Protein AF-A0A3D3G900-F1 (afdb_monomer_lite)

Sequence (128 aa):
MALARSGILIGHNSTQENLGIQVATAFRQNGVRVFDSFTNQTEAAYLIGRHVFDRKHTIRAVVLLDPNIIKPEQDRGMLLHLIRREHRIPIVTWPVFPNAPEWIDRQYPTLEEAITLLINQPQHRERR

Secondary structure (DSSP, 8-state):
---TTEEEEEE--GGGHHHHHHHHHHHHHTT-EEEEEESSHHHHHHHHHHHHHT-S-EEEEEEES-GGGS-TTSHHHHHHHHHHHHH---EEESS--TT--TT--EE-SSHHHHHHHHHHSPP-----

Radius of gyration: 13.62 Å; chains: 1; bounding box: 42×30×34 Å

pLDDT: mean 76.35, std 13.06, range [36.97, 90.56]

Structure (mmCIF, N/CA/C/O backbone):
data_AF-A0A3D3G900-F1
#
_entry.id   AF-A0A3D3G900-F1
#
loop_
_atom_site.group_PDB
_atom_site.id
_atom_site.type_symbol
_atom_site.label_atom_id
_atom_site.label_alt_id
_atom_site.label_comp_id
_atom_site.label_asym_id
_atom_site.label_entity_id
_atom_site.label_seq_id
_atom_site.pdbx_PDB_ins_code
_atom_site.Cartn_x
_atom_site.Cartn_y
_atom_site.Cartn_z
_atom_site.occupancy
_atom_site.B_iso_or_equiv
_atom_site.auth_seq_id
_atom_site.auth_comp_id
_atom_site.auth_asym_id
_atom_site.auth_atom_id
_atom_site.pdbx_PDB_model_num
ATOM 1 N N . MET A 1 1 ? -17.698 2.905 18.874 1.00 36.97 1 MET A N 1
ATOM 2 C CA . MET A 1 1 ? -16.373 3.171 18.269 1.00 36.97 1 MET A CA 1
ATOM 3 C C . MET A 1 1 ? -15.805 1.862 17.728 1.00 36.97 1 MET A C 1
ATOM 5 O O . MET A 1 1 ? -15.445 1.007 18.521 1.00 36.97 1 MET A O 1
ATOM 9 N N . ALA A 1 2 ? -15.789 1.661 16.405 1.00 39.84 2 ALA A N 1
ATOM 10 C CA . ALA A 1 2 ? -15.384 0.401 15.759 1.00 39.84 2 ALA A CA 1
ATOM 11 C C . ALA A 1 2 ? -14.256 0.610 14.724 1.00 39.84 2 ALA A C 1
ATOM 13 O O . ALA A 1 2 ? -14.304 0.082 13.621 1.00 39.84 2 ALA A O 1
ATOM 14 N N . LEU A 1 3 ? -13.236 1.404 15.070 1.00 49.78 3 LEU A N 1
ATOM 15 C CA . LEU A 1 3 ? -12.058 1.634 14.213 1.00 49.78 3 LEU A CA 1
ATOM 16 C C . LEU A 1 3 ? -10.978 0.536 14.352 1.00 49.78 3 LEU A C 1
ATOM 18 O O . LEU A 1 3 ? -10.074 0.449 13.531 1.00 49.78 3 LEU A O 1
ATOM 22 N N . ALA A 1 4 ? -11.069 -0.342 15.359 1.00 51.50 4 ALA A N 1
ATOM 23 C CA . ALA A 1 4 ? -9.945 -1.182 15.797 1.00 51.50 4 ALA A CA 1
ATOM 24 C C . ALA A 1 4 ? -9.580 -2.384 14.893 1.00 51.50 4 ALA A C 1
ATOM 26 O O . ALA A 1 4 ? -8.543 -3.020 15.109 1.00 51.50 4 ALA A O 1
ATOM 27 N N . ARG A 1 5 ? -10.411 -2.742 13.903 1.00 63.53 5 ARG A N 1
ATOM 28 C CA . ARG A 1 5 ? -10.228 -3.984 13.118 1.00 63.53 5 ARG A CA 1
ATOM 29 C C . ARG A 1 5 ? -9.722 -3.780 11.693 1.00 63.53 5 ARG A C 1
ATOM 31 O O . ARG A 1 5 ? -9.396 -4.771 11.045 1.00 63.53 5 ARG A O 1
ATOM 38 N N . SER A 1 6 ? -9.612 -2.538 11.225 1.00 74.00 6 SER A N 1
ATOM 39 C CA . SER A 1 6 ? -9.259 -2.243 9.836 1.00 74.00 6 SER A CA 1
ATOM 40 C C . SER A 1 6 ? -7.923 -1.514 9.701 1.00 74.00 6 SER A C 1
ATOM 42 O O . SER A 1 6 ? -7.621 -0.657 10.527 1.00 74.00 6 SER A O 1
ATOM 44 N N . GLY A 1 7 ? -7.149 -1.811 8.661 1.00 85.25 7 GLY A N 1
ATOM 45 C CA . GLY A 1 7 ? -5.822 -1.229 8.445 1.00 85.25 7 GLY A CA 1
ATOM 46 C C . GLY A 1 7 ? -5.353 -1.318 6.997 1.00 85.25 7 GLY A C 1
ATOM 47 O O . GLY A 1 7 ? -6.121 -1.714 6.123 1.00 85.25 7 GLY A O 1
ATOM 48 N N . ILE A 1 8 ? -4.106 -0.938 6.742 1.00 87.19 8 ILE A N 1
ATOM 49 C CA . ILE A 1 8 ? -3.497 -0.932 5.407 1.00 87.19 8 ILE A CA 1
ATOM 50 C C . ILE A 1 8 ? -2.258 -1.826 5.350 1.00 87.19 8 ILE A C 1
ATOM 52 O O . ILE A 1 8 ? -1.637 -2.110 6.379 1.00 87.19 8 ILE A O 1
ATOM 56 N N . LEU A 1 9 ? -1.895 -2.227 4.136 1.00 88.56 9 LEU A N 1
ATOM 57 C CA . LEU A 1 9 ? -0.597 -2.818 3.817 1.00 88.56 9 LEU A CA 1
ATOM 58 C C . LEU A 1 9 ? 0.209 -1.859 2.951 1.00 88.56 9 LEU A C 1
ATOM 60 O O . LEU A 1 9 ? -0.374 -1.134 2.144 1.00 88.56 9 LEU A O 1
ATOM 64 N N . ILE A 1 10 ? 1.530 -1.875 3.110 1.00 89.38 10 ILE A N 1
ATOM 65 C CA . ILE A 1 10 ? 2.432 -0.990 2.369 1.00 89.38 10 ILE A CA 1
ATOM 66 C C . ILE A 1 10 ? 3.409 -1.824 1.544 1.00 89.38 10 ILE A C 1
ATOM 68 O O . ILE A 1 10 ? 4.195 -2.586 2.091 1.00 89.38 10 ILE A O 1
ATOM 72 N N . GLY A 1 11 ? 3.381 -1.665 0.228 1.00 88.94 11 GLY A N 1
ATOM 73 C CA . GLY A 1 11 ? 4.348 -2.258 -0.683 1.00 88.94 11 GLY A CA 1
ATOM 74 C C . GLY A 1 11 ? 5.425 -1.257 -1.075 1.00 88.94 11 GLY A C 1
ATOM 75 O O . GLY A 1 11 ? 5.108 -0.146 -1.493 1.00 88.94 11 GLY A O 1
ATOM 76 N N . HIS A 1 12 ? 6.690 -1.637 -0.963 1.00 88.25 12 HIS A N 1
ATOM 77 C CA . HIS A 1 12 ? 7.833 -0.801 -1.336 1.00 88.25 12 HIS A CA 1
ATOM 78 C C . HIS A 1 12 ? 8.996 -1.683 -1.774 1.00 88.25 12 HIS A C 1
ATOM 80 O O . HIS A 1 12 ? 9.142 -2.776 -1.260 1.00 88.25 12 HIS A O 1
ATOM 86 N N . ASN A 1 13 ? 9.869 -1.253 -2.677 1.00 85.31 13 ASN A N 1
ATOM 87 C CA . ASN A 1 13 ? 11.051 -2.068 -2.987 1.00 85.31 13 ASN A CA 1
ATOM 88 C C . ASN A 1 13 ? 12.115 -1.976 -1.862 1.00 85.31 13 ASN A C 1
ATOM 90 O O . ASN A 1 13 ? 11.994 -1.174 -0.929 1.00 85.31 13 ASN A O 1
ATOM 94 N N . SER A 1 14 ? 13.177 -2.787 -1.938 1.00 82.31 14 SER A N 1
ATOM 95 C CA . SER A 1 14 ? 14.250 -2.814 -0.925 1.00 82.31 14 SER A CA 1
ATOM 96 C C . SER A 1 14 ? 14.978 -1.472 -0.783 1.00 82.31 14 SER A C 1
ATOM 98 O O . SER A 1 14 ? 15.390 -1.101 0.309 1.00 82.31 14 SER A O 1
ATOM 100 N N . THR A 1 15 ? 15.099 -0.700 -1.868 1.00 86.00 15 THR A N 1
ATOM 101 C CA . THR A 1 15 ? 15.740 0.629 -1.826 1.00 86.00 15 THR A CA 1
ATOM 102 C C . THR A 1 15 ? 14.871 1.693 -1.149 1.00 86.00 15 THR A C 1
ATOM 104 O O . THR A 1 15 ? 15.364 2.756 -0.780 1.00 86.00 15 THR A O 1
ATOM 107 N N . GLN A 1 16 ? 13.584 1.403 -0.949 1.00 87.06 16 GLN A N 1
ATOM 108 C CA . GLN A 1 16 ? 12.595 2.289 -0.342 1.00 87.06 16 GLN A CA 1
ATOM 109 C C . GLN A 1 16 ? 12.248 1.907 1.105 1.00 87.06 16 GLN A C 1
ATOM 111 O O . GLN A 1 16 ? 11.299 2.460 1.652 1.00 87.06 16 GLN A O 1
ATOM 116 N N . GLU A 1 17 ? 12.987 1.004 1.755 1.00 86.25 17 GLU A N 1
ATOM 117 C CA . GLU A 1 17 ? 12.678 0.532 3.116 1.00 86.25 17 GLU A CA 1
ATOM 118 C C . GLU A 1 17 ? 12.487 1.682 4.122 1.00 86.25 17 GLU A C 1
ATOM 120 O O . GLU A 1 17 ? 11.459 1.767 4.796 1.00 86.25 17 GLU A O 1
ATOM 125 N N . ASN A 1 18 ? 13.414 2.646 4.140 1.00 87.81 18 ASN A N 1
ATOM 126 C CA . ASN A 1 18 ? 13.315 3.827 5.003 1.00 87.81 18 ASN A CA 1
ATOM 127 C C . ASN A 1 18 ? 12.070 4.676 4.708 1.00 87.81 18 ASN A C 1
ATOM 129 O O . ASN A 1 18 ? 11.455 5.217 5.628 1.00 87.81 18 ASN A O 1
ATOM 133 N N . LEU A 1 19 ? 11.680 4.788 3.435 1.00 87.38 19 LEU A N 1
ATOM 134 C CA . LEU A 1 19 ? 10.471 5.504 3.034 1.00 87.38 19 LEU A CA 1
ATOM 135 C C . LEU A 1 19 ? 9.215 4.730 3.459 1.00 87.38 19 LEU A C 1
ATOM 137 O O . LEU A 1 19 ? 8.282 5.329 3.987 1.00 87.38 19 LEU A O 1
ATOM 141 N N . GLY A 1 20 ? 9.216 3.402 3.316 1.00 87.75 20 GLY A N 1
ATOM 142 C CA . GLY A 1 20 ? 8.163 2.516 3.810 1.00 87.75 20 GLY A CA 1
ATOM 143 C C . GLY A 1 20 ? 7.917 2.686 5.309 1.00 87.75 20 GLY A C 1
ATOM 144 O O . GLY A 1 20 ? 6.771 2.851 5.731 1.00 87.75 20 GLY A O 1
ATOM 145 N N . ILE A 1 21 ? 8.986 2.747 6.111 1.00 88.38 21 ILE A N 1
ATOM 146 C CA . ILE A 1 21 ? 8.912 2.981 7.563 1.00 88.38 21 ILE A CA 1
ATOM 147 C C . ILE A 1 21 ? 8.333 4.367 7.880 1.00 88.38 21 ILE A C 1
ATOM 149 O O . ILE A 1 21 ? 7.477 4.493 8.764 1.00 88.38 21 ILE A O 1
ATOM 153 N N . GLN A 1 22 ? 8.762 5.408 7.162 1.00 88.88 22 GLN A N 1
ATOM 154 C CA . GLN A 1 22 ? 8.250 6.771 7.347 1.00 88.88 22 GLN A CA 1
ATOM 155 C C . GLN A 1 22 ? 6.757 6.861 7.024 1.00 88.88 22 GLN A C 1
ATOM 157 O O . GLN A 1 22 ? 5.980 7.369 7.832 1.00 88.88 22 GLN A O 1
ATOM 162 N N . VAL A 1 23 ? 6.338 6.293 5.892 1.00 88.38 23 VAL A N 1
ATOM 163 C CA . VAL A 1 23 ? 4.931 6.236 5.478 1.00 88.38 23 VAL A CA 1
ATOM 164 C C . VAL A 1 23 ? 4.106 5.462 6.506 1.00 88.38 23 VAL A C 1
ATOM 166 O O . VAL A 1 23 ? 3.074 5.952 6.966 1.00 88.38 23 VAL A O 1
ATOM 169 N N . ALA A 1 24 ? 4.584 4.296 6.949 1.00 89.50 24 ALA A N 1
ATOM 170 C CA . ALA A 1 24 ? 3.917 3.513 7.984 1.00 89.50 24 ALA A CA 1
ATOM 171 C C . ALA A 1 24 ? 3.741 4.306 9.288 1.00 89.50 24 ALA A C 1
ATOM 173 O O . ALA A 1 24 ? 2.692 4.239 9.932 1.00 89.50 24 ALA A O 1
ATOM 174 N N . THR A 1 25 ? 4.760 5.072 9.675 1.00 90.38 25 THR A N 1
ATOM 175 C CA . THR A 1 25 ? 4.729 5.925 10.867 1.00 90.38 25 THR A CA 1
ATOM 176 C C . THR A 1 25 ? 3.705 7.047 10.719 1.00 90.38 25 THR A C 1
ATOM 178 O O . THR A 1 25 ? 2.893 7.237 11.623 1.00 90.38 25 THR A O 1
ATOM 181 N N . ALA A 1 26 ? 3.666 7.718 9.566 1.00 89.19 26 ALA A N 1
ATOM 182 C CA . ALA A 1 26 ? 2.698 8.775 9.282 1.00 89.19 26 ALA A CA 1
ATOM 183 C C . ALA A 1 26 ? 1.248 8.262 9.344 1.00 89.19 26 ALA A C 1
ATOM 185 O O . ALA A 1 26 ? 0.393 8.882 9.979 1.00 89.19 26 ALA A O 1
ATOM 186 N N . PHE A 1 27 ? 0.964 7.088 8.770 1.00 88.06 27 PHE A N 1
ATOM 187 C CA . PHE A 1 27 ? -0.356 6.458 8.886 1.00 88.06 27 PHE A CA 1
ATOM 188 C C . PHE A 1 27 ? -0.726 6.161 10.346 1.00 88.06 27 PHE A C 1
ATOM 190 O O . PHE A 1 27 ? -1.828 6.500 10.782 1.00 88.06 27 PHE A O 1
ATOM 197 N N . ARG A 1 28 ? 0.202 5.592 11.127 1.00 88.12 28 ARG A N 1
ATOM 198 C CA . ARG A 1 28 ? -0.024 5.284 12.551 1.00 88.12 28 ARG A CA 1
ATOM 199 C C . ARG A 1 28 ? -0.289 6.535 13.388 1.00 88.12 28 ARG A C 1
ATOM 201 O O . ARG A 1 28 ? -1.189 6.513 14.222 1.00 88.12 28 ARG A O 1
ATOM 208 N N . GLN A 1 29 ? 0.446 7.621 13.144 1.00 88.69 29 GLN A N 1
ATOM 209 C CA . GLN A 1 29 ? 0.248 8.910 13.821 1.00 88.69 29 GLN A CA 1
ATOM 210 C C . GLN A 1 29 ? -1.142 9.503 13.560 1.00 88.69 29 GLN A C 1
ATOM 212 O O . GLN A 1 29 ? -1.709 10.145 14.438 1.00 88.69 29 GLN A O 1
ATOM 217 N N . ASN A 1 30 ? -1.725 9.219 12.395 1.00 85.00 30 ASN A N 1
ATOM 218 C CA . ASN A 1 30 ? -3.075 9.644 12.026 1.00 85.00 30 ASN A CA 1
ATOM 219 C C . ASN A 1 30 ? -4.162 8.613 12.401 1.00 85.00 30 ASN A C 1
ATOM 221 O O . ASN A 1 30 ? -5.274 8.645 11.877 1.00 85.00 30 ASN A O 1
ATOM 225 N N . GLY A 1 31 ? -3.853 7.667 13.295 1.00 81.44 31 GLY A N 1
ATOM 226 C CA . GLY A 1 31 ? -4.814 6.678 13.789 1.00 81.44 31 GLY A CA 1
ATOM 227 C C . GLY A 1 31 ? -5.152 5.559 12.798 1.00 81.44 31 GLY A C 1
ATOM 228 O O . GLY A 1 31 ? -6.080 4.786 13.042 1.00 81.44 31 GLY A O 1
ATOM 229 N N . VAL A 1 32 ? -4.407 5.431 11.694 1.00 84.06 32 VAL A N 1
ATOM 230 C CA . VAL A 1 32 ? -4.553 4.325 10.742 1.00 84.06 32 VAL A CA 1
ATOM 231 C C . VAL A 1 32 ? -3.655 3.170 11.162 1.00 84.06 32 VAL A C 1
ATOM 233 O O . VAL A 1 32 ? -2.441 3.306 11.309 1.00 84.06 32 VAL A O 1
ATOM 236 N N . ARG A 1 33 ? -4.243 1.984 11.318 1.00 85.69 33 ARG A N 1
ATOM 237 C CA . ARG A 1 33 ? -3.469 0.772 11.579 1.00 85.69 33 ARG A CA 1
ATOM 238 C C . ARG A 1 33 ? -2.723 0.350 10.314 1.00 85.69 33 ARG A C 1
ATOM 240 O O . ARG A 1 33 ? -3.332 0.154 9.269 1.00 85.69 33 ARG A O 1
ATOM 247 N N . VAL A 1 34 ? -1.419 0.143 10.436 1.00 87.25 34 VAL A N 1
ATOM 248 C CA . VAL A 1 34 ? -0.585 -0.472 9.395 1.00 87.25 34 VAL A CA 1
ATOM 249 C C . VAL A 1 34 ? -0.301 -1.898 9.834 1.00 87.25 34 VAL A C 1
ATOM 251 O O . VAL A 1 34 ? 0.259 -2.087 10.917 1.00 87.25 34 VAL A O 1
ATOM 254 N N . PHE A 1 35 ? -0.749 -2.879 9.051 1.00 81.12 35 PHE A N 1
ATOM 255 C CA . PHE A 1 35 ? -0.604 -4.289 9.408 1.00 81.12 35 PHE A CA 1
ATOM 256 C C . PHE A 1 35 ? 0.819 -4.781 9.191 1.00 81.12 35 PHE A C 1
ATOM 258 O O . PHE A 1 35 ? 1.397 -5.344 10.114 1.00 81.12 35 PHE A O 1
ATOM 265 N N . ASP A 1 36 ? 1.360 -4.536 8.001 1.00 81.19 36 ASP A N 1
ATOM 266 C CA . ASP A 1 36 ? 2.688 -4.982 7.602 1.00 81.19 36 ASP A CA 1
ATOM 267 C C . ASP A 1 36 ? 3.152 -4.237 6.339 1.00 81.19 36 ASP A C 1
ATOM 269 O O . ASP A 1 36 ? 2.359 -3.525 5.697 1.00 81.19 36 ASP A O 1
ATOM 273 N N . SER A 1 37 ? 4.419 -4.420 5.979 1.00 82.56 37 SER A N 1
ATOM 274 C CA . SER A 1 37 ? 4.963 -4.009 4.690 1.00 82.56 37 SER A CA 1
ATOM 275 C C . SER A 1 37 ? 5.546 -5.186 3.911 1.00 82.56 37 SER A C 1
ATOM 277 O O . SER A 1 37 ? 5.827 -6.244 4.465 1.00 82.56 37 SER A O 1
ATOM 279 N N . PHE A 1 38 ? 5.667 -5.032 2.596 1.00 82.19 38 PHE A N 1
ATOM 280 C CA . PHE A 1 38 ? 6.197 -6.072 1.720 1.00 82.19 38 PHE A CA 1
ATOM 281 C C . PHE A 1 38 ? 7.093 -5.502 0.640 1.00 82.19 38 PHE A C 1
ATOM 283 O O . PHE A 1 38 ? 6.880 -4.388 0.156 1.00 82.19 38 PHE A O 1
ATOM 290 N N . THR A 1 39 ? 8.054 -6.322 0.220 1.00 82.62 39 THR A N 1
ATOM 291 C CA . THR A 1 39 ? 9.052 -5.932 -0.778 1.00 82.62 39 THR A CA 1
ATOM 292 C C . THR A 1 39 ? 8.855 -6.540 -2.150 1.00 82.62 39 THR A C 1
ATOM 294 O O . THR A 1 39 ? 9.434 -6.090 -3.139 1.00 82.62 39 THR A O 1
ATOM 297 N N . ASN A 1 40 ? 8.012 -7.564 -2.227 1.00 76.94 40 ASN A N 1
ATOM 298 C CA . ASN A 1 40 ? 7.744 -8.295 -3.448 1.00 76.94 40 ASN A CA 1
ATOM 299 C C . ASN A 1 40 ? 6.318 -8.856 -3.449 1.00 76.94 40 ASN A C 1
ATOM 301 O O . ASN A 1 40 ? 5.666 -8.990 -2.411 1.00 76.94 40 ASN A O 1
ATOM 305 N N . GLN A 1 41 ? 5.840 -9.237 -4.632 1.00 73.75 41 GLN A N 1
ATOM 306 C CA . GLN A 1 41 ? 4.499 -9.800 -4.811 1.00 73.75 41 GLN A CA 1
ATOM 307 C C . GLN A 1 41 ? 4.224 -11.079 -3.997 1.00 73.75 41 GLN A C 1
ATOM 309 O O . GLN A 1 41 ? 3.069 -11.375 -3.705 1.00 73.75 41 GLN A O 1
ATOM 314 N N . THR A 1 42 ? 5.254 -11.859 -3.645 1.00 76.62 42 THR A N 1
ATOM 315 C CA . THR A 1 42 ? 5.082 -13.105 -2.879 1.00 76.62 42 THR A CA 1
ATOM 316 C C . THR A 1 42 ? 4.702 -12.796 -1.443 1.00 76.62 42 THR A C 1
ATOM 318 O O . THR A 1 42 ? 3.741 -13.358 -0.922 1.00 76.62 42 THR A O 1
ATOM 321 N N . GLU A 1 43 ? 5.428 -11.868 -0.829 1.00 80.12 43 GLU A N 1
ATOM 322 C CA . GLU A 1 43 ? 5.111 -11.337 0.494 1.00 80.12 43 GLU A CA 1
ATOM 323 C C . GLU A 1 43 ? 3.754 -10.635 0.491 1.00 80.12 43 GLU A C 1
ATOM 325 O O . GLU A 1 43 ? 2.949 -10.879 1.386 1.00 80.12 43 GLU A O 1
ATOM 330 N N . ALA A 1 44 ? 3.453 -9.843 -0.546 1.00 76.88 44 ALA A N 1
ATOM 331 C CA . ALA A 1 44 ? 2.156 -9.182 -0.696 1.00 76.88 44 ALA A CA 1
ATOM 332 C C . ALA A 1 44 ? 0.999 -10.192 -0.658 1.00 76.88 44 ALA A C 1
ATOM 334 O O . ALA A 1 44 ? 0.070 -10.062 0.138 1.00 76.88 44 ALA A O 1
ATOM 335 N N . ALA A 1 45 ? 1.086 -11.229 -1.494 1.00 75.38 45 ALA A N 1
ATOM 336 C CA . ALA A 1 45 ? 0.113 -12.310 -1.573 1.00 75.38 45 ALA A CA 1
ATOM 337 C C . ALA A 1 45 ? -0.061 -13.030 -0.228 1.00 75.38 45 ALA A C 1
ATOM 339 O O . ALA A 1 45 ? -1.188 -13.241 0.222 1.00 75.38 45 ALA A O 1
ATOM 340 N N . TYR A 1 46 ? 1.050 -13.369 0.429 1.00 81.06 46 TYR A N 1
ATOM 341 C CA . TYR A 1 46 ? 1.045 -14.038 1.727 1.00 81.06 46 TYR A CA 1
ATOM 342 C C . TYR A 1 46 ? 0.401 -13.177 2.819 1.00 81.06 46 TYR A C 1
ATOM 344 O O . TYR A 1 46 ? -0.465 -13.657 3.547 1.00 81.06 46 TYR A O 1
ATOM 352 N N . LEU A 1 47 ? 0.781 -11.902 2.923 1.00 79.75 47 LEU A N 1
ATOM 353 C CA . LEU A 1 47 ? 0.271 -10.989 3.945 1.00 79.75 47 LEU A CA 1
ATOM 354 C C . LEU A 1 47 ? -1.199 -10.664 3.729 1.00 79.75 47 LEU A C 1
ATOM 356 O O . LEU A 1 47 ? -1.980 -10.707 4.679 1.00 79.75 47 LEU A O 1
ATOM 360 N N . ILE A 1 48 ? -1.604 -10.388 2.489 1.00 75.00 48 ILE A N 1
ATOM 361 C CA . ILE A 1 48 ? -3.017 -10.165 2.195 1.00 75.00 48 ILE A CA 1
ATOM 362 C C . ILE A 1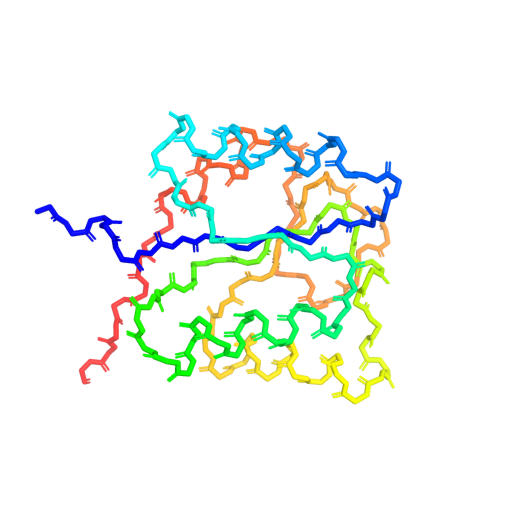 48 ? -3.811 -11.428 2.495 1.00 75.00 48 ILE A C 1
ATOM 364 O O . ILE A 1 48 ? -4.822 -11.343 3.186 1.00 75.00 48 ILE A O 1
ATOM 368 N N . GLY A 1 49 ? -3.338 -12.593 2.048 1.00 75.44 49 GLY A N 1
ATOM 369 C CA . GLY A 1 49 ? -3.988 -13.863 2.335 1.00 75.44 49 GLY A CA 1
ATOM 370 C C . GLY A 1 49 ? -4.139 -14.094 3.839 1.00 75.44 49 GLY A C 1
ATOM 371 O O . GLY A 1 49 ? -5.245 -14.325 4.317 1.00 75.44 49 GLY A O 1
ATOM 372 N N . ARG A 1 50 ? -3.064 -13.918 4.609 1.00 78.75 50 ARG A N 1
ATOM 373 C CA . ARG A 1 50 ? -3.077 -14.013 6.073 1.00 78.75 50 ARG A CA 1
ATOM 374 C C . ARG A 1 50 ? -4.083 -13.052 6.703 1.00 78.75 50 ARG A C 1
ATOM 376 O O . ARG A 1 50 ? -4.824 -13.436 7.596 1.00 78.75 50 ARG A O 1
ATOM 383 N N . HIS A 1 51 ? -4.136 -11.797 6.268 1.00 75.38 51 HIS A N 1
ATOM 384 C CA . HIS A 1 51 ? -5.012 -10.804 6.889 1.00 75.38 51 HIS A CA 1
ATOM 385 C C . HIS A 1 51 ? -6.480 -10.932 6.463 1.00 75.38 51 HIS A C 1
ATOM 387 O O . HIS A 1 51 ? -7.358 -10.723 7.299 1.00 75.38 51 HIS A O 1
ATOM 393 N N . VAL A 1 52 ? -6.746 -11.293 5.206 1.00 70.81 52 VAL A N 1
ATOM 394 C CA . VAL A 1 52 ? -8.096 -11.432 4.642 1.00 70.81 52 VAL A CA 1
ATOM 395 C C . VAL A 1 52 ? -8.707 -12.795 4.970 1.00 70.81 52 VAL A C 1
ATOM 397 O O . VAL A 1 52 ? -9.832 -12.847 5.470 1.00 70.81 52 VAL A O 1
ATOM 400 N N . PHE A 1 53 ? -7.985 -13.898 4.743 1.00 68.25 53 PHE A N 1
ATOM 401 C CA . PHE A 1 53 ? -8.523 -15.248 4.951 1.00 68.25 53 PHE A CA 1
ATOM 402 C C . PHE A 1 53 ? -8.614 -15.633 6.428 1.00 68.25 53 PHE A C 1
ATOM 404 O O . PHE A 1 53 ? -9.580 -16.297 6.803 1.00 68.25 53 PHE A O 1
ATOM 411 N N . ASP A 1 54 ? -7.722 -15.142 7.299 1.00 67.81 54 ASP A N 1
ATOM 412 C CA . ASP A 1 54 ? -7.845 -15.413 8.740 1.00 67.81 54 ASP A CA 1
ATOM 413 C C . ASP A 1 54 ? -9.025 -14.657 9.386 1.00 67.81 54 ASP A C 1
ATOM 415 O O . ASP A 1 54 ? -9.290 -14.853 10.573 1.00 67.81 54 ASP A O 1
ATOM 419 N N . ARG A 1 55 ? -9.721 -13.760 8.659 1.00 61.03 55 ARG A N 1
ATOM 420 C CA . ARG A 1 55 ? -10.848 -12.910 9.124 1.00 61.03 55 ARG A CA 1
ATOM 421 C C . ARG A 1 55 ? -10.587 -12.108 10.408 1.00 61.03 55 ARG A C 1
ATOM 423 O O . ARG A 1 55 ? -11.501 -11.520 10.985 1.00 61.03 55 ARG A O 1
ATOM 430 N N . LYS A 1 56 ? -9.341 -12.056 10.878 1.00 65.31 56 LYS A N 1
ATOM 431 C CA . LYS A 1 56 ? 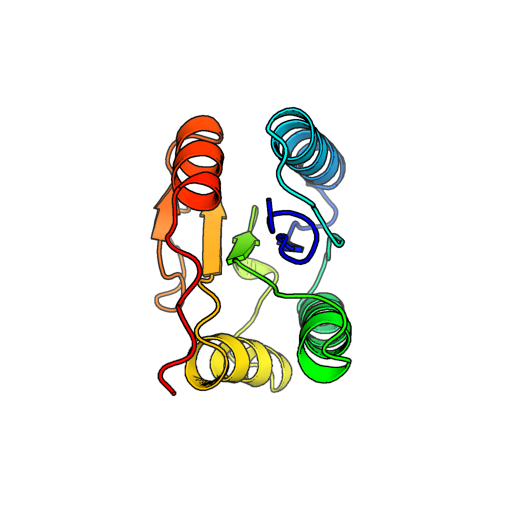-8.944 -11.323 12.089 1.00 65.31 56 LYS A CA 1
ATOM 432 C C . LYS A 1 56 ? -8.906 -9.819 11.844 1.00 65.31 5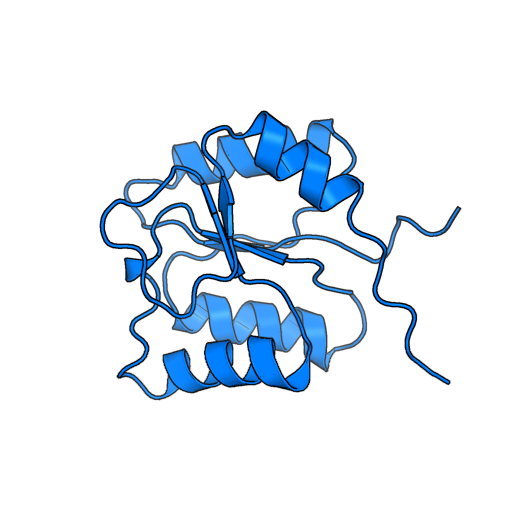6 LYS A C 1
ATOM 434 O O . LYS A 1 56 ? -9.060 -9.035 12.784 1.00 65.31 56 LYS A O 1
ATOM 439 N N . HIS A 1 57 ? -8.697 -9.421 10.591 1.00 72.75 57 HIS A N 1
ATOM 440 C CA . HIS A 1 57 ? -8.405 -8.056 10.192 1.00 72.75 57 HIS A CA 1
ATOM 441 C C . HIS A 1 57 ? -9.096 -7.706 8.870 1.00 72.75 57 HIS A C 1
ATOM 443 O O . HIS A 1 57 ? -9.297 -8.556 8.013 1.00 72.75 57 HIS A O 1
ATOM 449 N N . THR A 1 58 ? -9.455 -6.436 8.702 1.00 76.06 58 THR A N 1
ATOM 450 C CA . THR A 1 58 ? -10.017 -5.913 7.452 1.00 76.06 58 THR A CA 1
ATOM 451 C C . THR A 1 58 ? -8.981 -5.021 6.782 1.00 76.06 58 THR A C 1
ATOM 453 O O . THR A 1 58 ? -8.624 -3.969 7.314 1.00 76.06 58 THR A O 1
ATOM 456 N N . ILE A 1 59 ? -8.485 -5.412 5.611 1.00 80.62 59 ILE A N 1
ATOM 457 C CA . ILE A 1 59 ? -7.593 -4.548 4.832 1.00 80.62 59 ILE A CA 1
ATOM 458 C C . ILE A 1 59 ? -8.452 -3.516 4.099 1.00 80.62 59 ILE A C 1
ATOM 460 O O . ILE A 1 59 ? -9.359 -3.880 3.360 1.00 80.62 59 ILE A O 1
ATOM 464 N N . ARG A 1 60 ? -8.194 -2.227 4.340 1.00 80.81 60 ARG A N 1
ATOM 465 C CA . ARG A 1 60 ? -8.911 -1.112 3.698 1.00 80.81 60 ARG A CA 1
ATOM 466 C C . ARG A 1 60 ? -8.296 -0.722 2.368 1.00 80.81 60 ARG A C 1
ATOM 468 O O . ARG A 1 60 ? -9.019 -0.259 1.504 1.00 80.81 60 ARG A O 1
ATOM 475 N N . ALA A 1 61 ? -6.980 -0.853 2.243 1.00 85.38 61 ALA A N 1
ATOM 476 C CA . ALA A 1 61 ? -6.243 -0.544 1.030 1.00 85.38 61 ALA A CA 1
ATOM 477 C C . ALA A 1 61 ? -4.852 -1.179 1.065 1.00 85.38 61 ALA A C 1
ATOM 479 O O . ALA A 1 61 ? -4.300 -1.447 2.140 1.00 85.38 61 ALA A O 1
ATOM 480 N N . VAL A 1 62 ? -4.281 -1.348 -0.123 1.00 86.56 62 VAL A N 1
ATOM 481 C CA . VAL A 1 62 ? -2.861 -1.635 -0.325 1.00 86.56 62 VAL A CA 1
ATOM 482 C C . VAL A 1 62 ? -2.217 -0.381 -0.908 1.00 86.56 62 VAL A C 1
ATOM 484 O O . VAL A 1 62 ? -2.626 0.073 -1.972 1.00 86.56 62 VAL A O 1
ATOM 487 N N . VAL A 1 63 ? -1.241 0.192 -0.206 1.00 89.38 63 VAL A N 1
ATOM 488 C CA . VAL A 1 63 ? -0.510 1.394 -0.629 1.00 89.38 63 VAL A CA 1
ATOM 489 C C . VAL A 1 63 ? 0.827 0.973 -1.219 1.00 89.38 63 VAL A C 1
ATOM 491 O O . VAL A 1 63 ? 1.619 0.336 -0.535 1.00 89.38 63 VAL A O 1
ATOM 494 N N . LEU A 1 64 ? 1.097 1.331 -2.468 1.00 89.06 64 LEU A N 1
ATOM 495 C CA . LEU A 1 64 ? 2.336 1.001 -3.165 1.00 89.06 64 LEU A CA 1
ATOM 496 C C . LEU A 1 64 ? 3.191 2.254 -3.355 1.00 89.06 64 LEU A C 1
ATOM 498 O O . LEU A 1 64 ? 2.742 3.231 -3.954 1.00 89.06 64 LEU A O 1
ATOM 502 N N . LEU A 1 65 ? 4.430 2.199 -2.871 1.00 88.25 65 LEU A N 1
ATOM 503 C CA . LEU A 1 65 ? 5.464 3.205 -3.138 1.00 88.25 65 LEU A CA 1
ATOM 504 C C . LEU A 1 65 ? 6.167 2.962 -4.478 1.00 88.25 65 LEU A C 1
ATOM 506 O O . LEU A 1 65 ? 6.733 3.877 -5.073 1.00 88.25 65 LEU A O 1
ATOM 510 N N . ASP A 1 66 ? 6.114 1.720 -4.950 1.00 85.88 66 ASP A N 1
ATOM 511 C CA . ASP A 1 66 ? 6.562 1.302 -6.269 1.00 85.88 66 ASP A CA 1
ATOM 512 C C . ASP A 1 66 ? 5.593 0.229 -6.790 1.00 85.88 66 ASP A C 1
ATOM 514 O O . ASP A 1 66 ? 5.543 -0.872 -6.233 1.00 85.88 66 ASP A O 1
ATOM 518 N N . PRO A 1 67 ? 4.787 0.518 -7.827 1.00 80.62 67 PRO A N 1
ATOM 519 C CA . PRO A 1 67 ? 3.841 -0.451 -8.361 1.00 80.62 67 PRO A CA 1
ATOM 520 C C . PRO A 1 67 ? 4.517 -1.611 -9.112 1.00 80.62 67 PRO A C 1
ATOM 522 O O . PRO A 1 67 ? 3.880 -2.645 -9.300 1.00 80.62 67 PRO A O 1
ATOM 525 N N . ASN A 1 68 ? 5.799 -1.500 -9.489 1.00 80.56 68 ASN A N 1
ATOM 526 C CA . ASN A 1 68 ? 6.516 -2.543 -10.237 1.00 80.56 68 ASN A CA 1
ATOM 527 C C . ASN A 1 68 ? 6.967 -3.728 -9.375 1.00 80.56 68 ASN A C 1
ATOM 529 O O . ASN A 1 68 ? 7.407 -4.749 -9.912 1.00 80.56 68 ASN A O 1
ATOM 533 N N . ILE A 1 69 ? 6.847 -3.631 -8.046 1.00 79.88 69 ILE A N 1
ATOM 534 C CA . ILE A 1 69 ? 7.075 -4.775 -7.145 1.00 79.88 69 ILE A CA 1
ATOM 535 C C . ILE A 1 69 ? 6.033 -5.885 -7.359 1.00 79.88 69 ILE A C 1
ATOM 537 O O . ILE A 1 69 ? 6.230 -7.024 -6.927 1.00 79.88 69 ILE A O 1
ATOM 541 N N . ILE A 1 70 ? 4.928 -5.542 -8.030 1.00 75.69 70 ILE A N 1
ATOM 542 C CA . ILE A 1 70 ? 3.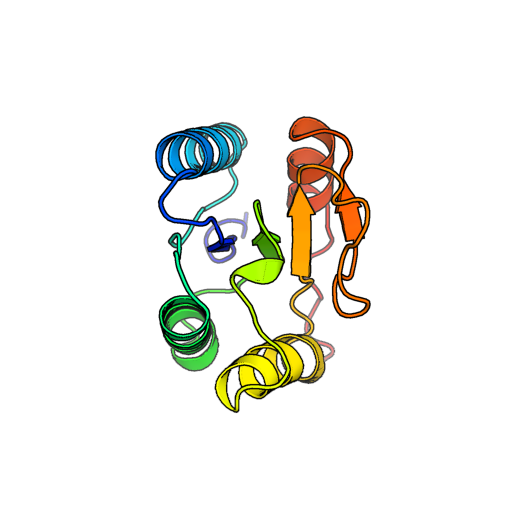884 -6.450 -8.483 1.00 75.69 70 ILE A CA 1
ATOM 543 C C . ILE A 1 70 ? 4.013 -6.586 -9.997 1.00 75.69 70 ILE A C 1
ATOM 545 O O . ILE A 1 70 ? 3.824 -5.621 -10.734 1.00 75.69 70 ILE A O 1
ATOM 549 N N . LYS A 1 71 ? 4.297 -7.804 -10.465 1.00 71.88 71 LYS A N 1
ATOM 550 C CA . LYS A 1 71 ? 4.312 -8.135 -11.891 1.00 71.88 71 LYS A CA 1
ATOM 551 C C . LYS A 1 71 ? 3.054 -8.948 -12.209 1.00 71.88 71 LYS A C 1
ATOM 553 O O . LYS A 1 71 ? 2.999 -10.123 -11.850 1.00 71.88 71 LYS A O 1
ATOM 558 N N . PRO A 1 72 ? 2.035 -8.353 -12.858 1.00 60.22 72 PRO A N 1
ATOM 559 C CA . PRO A 1 72 ? 0.745 -9.010 -13.102 1.00 60.22 72 PRO A CA 1
ATOM 560 C C . PRO A 1 72 ? 0.859 -10.300 -13.911 1.00 60.22 72 PRO A C 1
ATOM 562 O O . PRO A 1 72 ? 0.046 -11.199 -13.747 1.00 60.22 72 PRO A O 1
ATOM 565 N N . GLU A 1 73 ? 1.882 -10.375 -14.762 1.00 60.94 73 GLU A N 1
ATOM 566 C CA . GLU A 1 73 ? 2.155 -11.486 -15.676 1.00 60.94 73 GLU A CA 1
ATOM 567 C C . GLU A 1 73 ? 2.669 -12.751 -14.970 1.00 60.94 73 GLU A C 1
ATOM 569 O O . GLU A 1 73 ? 2.822 -13.793 -15.598 1.00 60.94 73 GLU A O 1
ATOM 574 N N . GLN A 1 74 ? 2.949 -12.682 -13.666 1.00 61.47 74 GLN A N 1
ATOM 575 C CA . GLN A 1 74 ? 3.294 -13.848 -12.856 1.00 61.47 74 GLN A CA 1
ATOM 576 C C . GLN A 1 74 ? 2.059 -14.331 -12.089 1.00 61.47 74 GLN A C 1
ATOM 578 O O . GLN A 1 74 ? 1.277 -13.512 -11.613 1.00 61.47 74 GLN A O 1
ATOM 583 N N . ASP A 1 75 ? 1.908 -15.645 -11.885 1.00 55.66 75 ASP A N 1
ATOM 584 C CA . ASP A 1 75 ? 0.730 -16.269 -11.241 1.00 55.66 75 ASP A CA 1
ATOM 585 C C . ASP A 1 75 ? 0.315 -15.618 -9.904 1.00 55.66 75 ASP A C 1
ATOM 587 O O . ASP A 1 75 ? -0.855 -15.611 -9.523 1.00 55.66 75 ASP A O 1
ATOM 591 N N . ARG A 1 76 ? 1.269 -15.013 -9.184 1.00 54.72 76 ARG A N 1
ATOM 592 C CA . ARG A 1 76 ? 1.030 -14.290 -7.921 1.00 54.72 76 ARG A CA 1
ATOM 593 C C . ARG A 1 76 ? 0.459 -12.876 -8.115 1.00 54.72 76 ARG A C 1
ATOM 595 O O . ARG A 1 76 ? -0.250 -12.392 -7.236 1.00 54.72 76 ARG A O 1
ATOM 602 N N . GLY A 1 77 ? 0.693 -12.231 -9.256 1.00 55.25 77 GLY A N 1
ATOM 603 C CA . GLY A 1 77 ? 0.036 -10.983 -9.661 1.00 55.25 77 GLY A CA 1
ATOM 604 C C . GLY A 1 77 ? -1.462 -11.168 -9.925 1.00 55.25 77 GLY A C 1
ATOM 605 O O . GLY A 1 77 ? -2.269 -10.299 -9.588 1.00 55.25 77 GLY A O 1
ATOM 606 N N . MET A 1 78 ? -1.855 -12.353 -10.400 1.00 57.47 78 MET A N 1
ATOM 607 C CA . MET A 1 78 ? -3.257 -12.749 -10.543 1.00 57.47 78 MET A CA 1
ATOM 608 C C . MET A 1 78 ? -3.978 -12.831 -9.185 1.00 57.47 78 MET A C 1
ATOM 610 O O . MET A 1 78 ? -5.155 -12.490 -9.101 1.00 57.47 78 MET A O 1
ATOM 614 N N . LEU A 1 79 ? -3.272 -13.187 -8.101 1.00 61.41 79 LEU A N 1
ATOM 615 C CA . LEU A 1 79 ? -3.831 -13.194 -6.743 1.00 61.41 79 LEU A CA 1
ATOM 616 C C . LEU A 1 79 ? -4.166 -11.778 -6.253 1.00 61.41 79 LEU A C 1
ATOM 618 O O . LEU A 1 79 ? -5.218 -11.565 -5.664 1.00 61.41 79 LEU A O 1
ATOM 622 N N . LEU A 1 80 ? -3.315 -10.789 -6.532 1.00 63.31 80 LEU A N 1
ATOM 623 C CA . LEU A 1 80 ? -3.596 -9.382 -6.210 1.00 63.31 80 LEU A CA 1
ATOM 624 C C . LEU A 1 80 ? -4.782 -8.846 -7.018 1.00 63.31 80 LEU A C 1
ATOM 626 O O . LEU A 1 80 ? -5.618 -8.112 -6.491 1.00 63.31 80 LEU A O 1
ATOM 630 N N . HIS A 1 81 ? -4.900 -9.282 -8.272 1.00 63.38 81 HIS A N 1
ATOM 631 C CA . HIS A 1 81 ? -6.060 -8.995 -9.107 1.00 63.38 81 HIS A CA 1
ATOM 632 C C . HIS A 1 81 ? -7.346 -9.652 -8.566 1.00 63.38 81 HIS A C 1
ATOM 634 O O . HIS A 1 81 ? -8.396 -9.009 -8.520 1.00 63.38 81 HIS A O 1
ATOM 640 N N . LEU A 1 82 ? -7.260 -10.899 -8.086 1.00 60.59 82 LEU A N 1
ATOM 641 C CA . LEU A 1 82 ? -8.340 -11.609 -7.389 1.00 60.59 82 LEU A CA 1
ATOM 642 C C . LEU A 1 82 ? -8.731 -10.897 -6.094 1.00 60.59 82 LEU A C 1
ATOM 644 O O . LEU A 1 82 ? -9.910 -10.684 -5.855 1.00 60.59 82 LEU A O 1
ATOM 648 N N . ILE A 1 83 ? -7.770 -10.427 -5.304 1.00 65.81 83 ILE A N 1
ATOM 649 C CA . ILE A 1 83 ? -8.029 -9.667 -4.077 1.00 65.81 83 ILE A CA 1
ATOM 650 C C . ILE A 1 83 ? -8.770 -8.360 -4.383 1.00 65.81 83 ILE A C 1
ATOM 652 O O . ILE A 1 83 ? -9.768 -8.043 -3.732 1.00 65.81 83 ILE A O 1
ATOM 656 N N . ARG A 1 84 ? -8.328 -7.613 -5.399 1.00 67.19 84 ARG A N 1
ATOM 657 C CA . ARG A 1 84 ? -9.014 -6.397 -5.850 1.00 67.19 84 ARG A CA 1
ATOM 658 C C . ARG A 1 84 ? -10.448 -6.701 -6.300 1.00 67.19 84 ARG A C 1
ATOM 660 O O . ARG A 1 84 ? -11.370 -5.975 -5.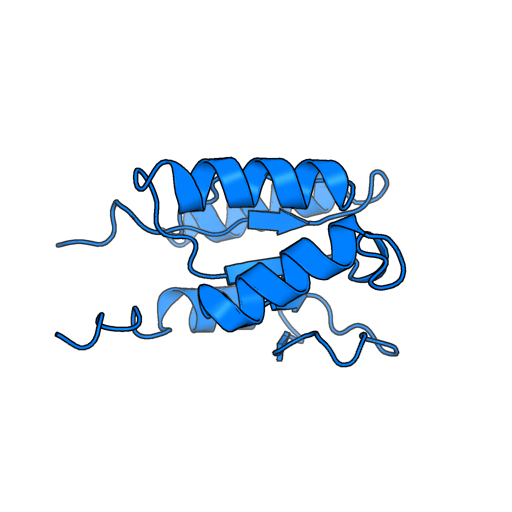941 1.00 67.19 84 ARG A O 1
ATOM 667 N N . ARG A 1 85 ? -10.657 -7.781 -7.060 1.00 67.12 85 ARG A N 1
ATOM 668 C CA . ARG A 1 85 ? -11.965 -8.134 -7.638 1.00 67.12 85 ARG A CA 1
ATOM 669 C C . ARG A 1 85 ? -12.934 -8.755 -6.626 1.00 67.12 85 ARG A C 1
ATOM 671 O O . ARG A 1 85 ? -14.101 -8.370 -6.592 1.00 67.12 85 ARG A O 1
ATOM 678 N N . GLU A 1 86 ? -12.466 -9.702 -5.823 1.00 66.94 86 GLU A N 1
ATOM 679 C CA . GLU A 1 86 ? -13.282 -10.482 -4.886 1.00 66.94 86 GLU A CA 1
ATOM 680 C C . GLU A 1 86 ? -13.450 -9.777 -3.542 1.00 66.94 86 GLU A C 1
ATOM 682 O O . GLU A 1 86 ? -14.557 -9.730 -3.007 1.00 66.94 86 GLU A O 1
ATOM 687 N N . HIS A 1 87 ? -12.384 -9.166 -3.019 1.00 68.12 87 HIS A N 1
ATOM 688 C CA . HIS A 1 87 ? -12.408 -8.500 -1.716 1.00 68.12 87 HIS A CA 1
ATOM 689 C C . HIS A 1 87 ? -12.597 -6.982 -1.808 1.00 68.12 87 HIS A C 1
ATOM 691 O O . HIS A 1 87 ? -12.751 -6.334 -0.773 1.00 68.12 87 HIS A O 1
ATOM 697 N N . ARG A 1 88 ? -12.636 -6.413 -3.025 1.00 75.88 88 ARG A N 1
ATOM 698 C CA . ARG A 1 88 ? -12.835 -4.971 -3.277 1.00 75.88 88 ARG A CA 1
ATOM 699 C C . ARG A 1 88 ? -11.866 -4.089 -2.487 1.00 75.88 88 ARG A C 1
ATOM 701 O O . ARG A 1 88 ? -12.230 -3.002 -2.043 1.00 75.88 88 ARG A O 1
ATOM 708 N N . ILE A 1 89 ? -10.642 -4.576 -2.292 1.00 80.56 89 ILE A N 1
ATOM 709 C CA . ILE A 1 89 ? -9.587 -3.831 -1.609 1.00 80.56 89 ILE A CA 1
ATOM 710 C C . ILE A 1 89 ? -8.921 -2.923 -2.650 1.00 80.56 89 ILE A C 1
ATOM 712 O O . ILE A 1 89 ? -8.318 -3.452 -3.586 1.00 80.56 89 ILE A O 1
ATOM 716 N N . PRO A 1 90 ? -9.016 -1.588 -2.517 1.00 83.75 90 PRO A N 1
ATOM 717 C CA . PRO A 1 90 ? -8.380 -0.668 -3.444 1.00 83.75 90 PRO A CA 1
ATOM 718 C C . PRO A 1 90 ? -6.857 -0.764 -3.352 1.00 83.75 90 PRO A C 1
ATOM 720 O O . PRO A 1 90 ? -6.279 -0.763 -2.257 1.00 83.75 90 PRO A O 1
ATOM 723 N N . ILE A 1 91 ? -6.212 -0.798 -4.513 1.00 85.62 91 ILE A N 1
ATOM 724 C CA . ILE A 1 91 ? -4.764 -0.700 -4.640 1.00 85.62 91 ILE A CA 1
ATOM 725 C C . ILE A 1 91 ? -4.422 0.710 -5.098 1.00 85.62 91 ILE A C 1
ATOM 727 O O . ILE A 1 91 ? -4.865 1.167 -6.151 1.00 85.62 91 ILE A O 1
ATOM 731 N N . VAL A 1 92 ? -3.647 1.416 -4.286 1.00 88.31 92 VAL A N 1
ATOM 732 C CA . VAL A 1 92 ? -3.346 2.830 -4.493 1.00 88.31 92 VAL A CA 1
ATOM 733 C C . VAL A 1 92 ? -1.850 3.069 -4.505 1.00 88.31 92 VAL A C 1
ATOM 735 O O . VAL A 1 92 ? -1.108 2.329 -3.865 1.00 88.31 92 VAL A O 1
ATOM 738 N N . THR A 1 93 ? -1.403 4.119 -5.189 1.00 88.62 93 THR A N 1
ATOM 739 C CA . THR A 1 93 ? 0.007 4.527 -5.149 1.00 88.62 93 THR A CA 1
ATOM 740 C C . THR A 1 93 ? 0.175 5.885 -4.503 1.00 88.62 93 THR A C 1
ATOM 742 O O . THR A 1 93 ? -0.654 6.785 -4.653 1.00 88.62 93 THR A O 1
ATOM 745 N N . TRP A 1 94 ? 1.286 6.025 -3.798 1.00 85.44 94 TRP A N 1
ATOM 746 C CA . TRP A 1 94 ? 1.879 7.313 -3.489 1.00 85.44 94 TRP A CA 1
ATOM 747 C C . TRP A 1 94 ? 3.402 7.130 -3.490 1.00 85.44 94 TRP A C 1
ATOM 749 O O . TRP A 1 94 ? 3.870 6.222 -2.805 1.00 85.44 94 TRP A O 1
ATOM 759 N N . PRO A 1 95 ? 4.185 7.959 -4.202 1.00 85.00 95 PRO A N 1
ATOM 760 C CA . PRO A 1 95 ? 3.766 9.107 -5.017 1.00 85.00 95 PRO A CA 1
ATOM 761 C C . PRO A 1 95 ? 3.047 8.712 -6.325 1.00 85.00 95 PRO A C 1
ATOM 763 O O . PRO A 1 95 ? 2.848 7.528 -6.617 1.00 85.00 95 PRO A O 1
ATOM 766 N N . VAL A 1 96 ? 2.639 9.718 -7.111 1.00 86.31 96 VAL A N 1
ATOM 767 C CA . VAL A 1 96 ? 2.171 9.515 -8.494 1.00 86.31 96 VAL A CA 1
ATOM 768 C C . VAL A 1 96 ? 3.285 8.852 -9.294 1.00 86.31 96 VAL A C 1
ATOM 770 O O . VAL A 1 96 ? 4.420 9.327 -9.326 1.00 86.31 96 VAL A O 1
ATOM 773 N N . PHE A 1 97 ? 2.939 7.750 -9.942 1.00 85.50 97 PHE A N 1
ATOM 774 C CA . PHE A 1 97 ? 3.816 6.966 -10.782 1.00 85.50 97 PHE A CA 1
ATOM 775 C C . PHE A 1 97 ? 3.443 7.221 -12.256 1.00 85.50 97 PHE A C 1
ATOM 777 O O . PHE A 1 97 ? 2.356 6.827 -12.684 1.00 85.50 97 PHE A O 1
ATOM 784 N N . PRO A 1 98 ? 4.308 7.880 -13.057 1.00 82.19 98 PRO A N 1
ATOM 785 C CA . PRO A 1 98 ? 3.968 8.316 -14.418 1.00 82.19 98 PRO A CA 1
ATOM 786 C C . PRO A 1 98 ? 3.489 7.193 -15.344 1.00 82.19 98 PRO A C 1
ATOM 788 O O . PRO A 1 98 ? 2.620 7.413 -16.178 1.00 82.19 98 PRO A O 1
ATOM 791 N N . ASN A 1 99 ? 4.016 5.983 -15.149 1.00 82.88 99 ASN A N 1
ATOM 792 C CA . ASN A 1 99 ? 3.642 4.781 -15.892 1.00 82.88 99 ASN A CA 1
ATOM 793 C C . ASN A 1 99 ? 2.955 3.773 -14.967 1.00 82.88 99 ASN A C 1
ATOM 795 O O . ASN A 1 99 ? 3.336 2.602 -14.917 1.00 82.88 99 ASN A O 1
ATOM 799 N N . ALA A 1 100 ? 2.021 4.248 -14.137 1.00 79.69 100 ALA A N 1
ATOM 800 C CA . ALA A 1 100 ? 1.298 3.371 -13.229 1.00 79.69 100 ALA A CA 1
ATOM 801 C C . ALA A 1 100 ? 0.548 2.304 -14.035 1.00 79.69 100 ALA A C 1
ATOM 803 O O . ALA A 1 100 ? -0.135 2.640 -15.005 1.00 79.69 100 ALA A O 1
ATOM 804 N N . PRO A 1 101 ? 0.635 1.031 -13.632 1.00 80.25 101 PRO A N 1
ATOM 805 C CA . PRO A 1 101 ? -0.153 -0.010 -14.262 1.00 80.25 101 PRO A CA 1
ATOM 806 C C . PRO A 1 101 ? -1.660 0.261 -14.155 1.00 80.25 101 PRO A C 1
ATOM 808 O O . PRO A 1 101 ? -2.135 0.766 -13.138 1.00 80.25 101 PRO A O 1
ATOM 811 N N . GLU A 1 102 ? -2.433 -0.159 -15.159 1.00 80.69 102 GLU A N 1
ATOM 812 C CA . GLU A 1 102 ? -3.889 0.080 -15.237 1.00 80.69 102 GLU A CA 1
ATOM 813 C C . GLU A 1 102 ? -4.699 -0.536 -14.080 1.00 80.69 102 GLU A C 1
ATOM 815 O O . GLU A 1 102 ? -5.852 -0.177 -13.844 1.00 80.69 102 GLU A O 1
ATOM 820 N N . TRP A 1 103 ? -4.117 -1.484 -13.344 1.00 78.38 103 TRP A N 1
ATOM 821 C CA . TRP A 1 103 ? -4.754 -2.112 -12.186 1.00 78.38 103 TRP A CA 1
ATOM 822 C C . TRP A 1 103 ? -4.661 -1.281 -10.899 1.00 78.38 103 TRP A C 1
ATOM 824 O O . TRP A 1 103 ? -5.265 -1.670 -9.899 1.00 78.38 103 TRP A O 1
ATOM 834 N N . ILE A 1 104 ? -3.942 -0.156 -10.915 1.00 82.81 104 ILE A N 1
ATOM 835 C CA . ILE A 1 104 ? -3.956 0.832 -9.836 1.00 82.81 104 ILE A CA 1
ATOM 836 C C . ILE A 1 104 ? -5.300 1.564 -9.833 1.00 82.81 104 ILE A C 1
ATOM 838 O O . ILE A 1 104 ? -5.669 2.217 -10.804 1.00 82.81 104 ILE A O 1
ATOM 842 N N . ASP A 1 105 ? -6.021 1.499 -8.713 1.00 83.88 105 ASP A N 1
ATOM 843 C CA . ASP A 1 105 ? -7.330 2.141 -8.563 1.00 83.88 105 ASP A CA 1
ATOM 844 C C . ASP A 1 105 ? -7.226 3.662 -8.431 1.00 83.88 105 ASP A C 1
ATOM 846 O O . ASP A 1 105 ? -8.098 4.399 -8.897 1.00 83.88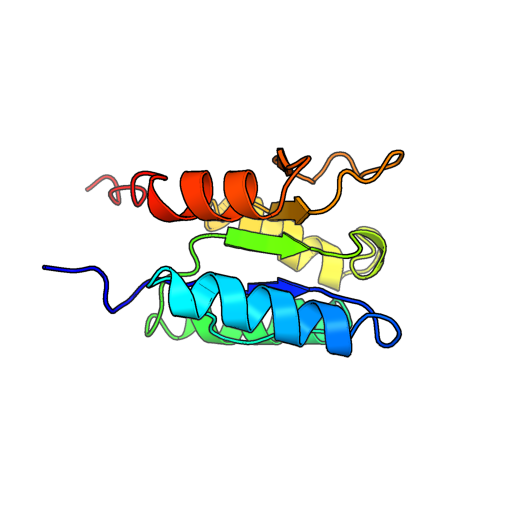 105 ASP A O 1
ATOM 850 N N . ARG A 1 106 ? -6.182 4.149 -7.750 1.00 87.94 106 ARG A N 1
ATOM 851 C CA . ARG A 1 106 ? -5.964 5.582 -7.538 1.00 87.94 106 ARG A CA 1
ATOM 852 C C . ARG A 1 106 ? -4.501 5.897 -7.257 1.00 87.94 106 ARG A C 1
ATOM 854 O O . ARG A 1 106 ? -3.818 5.152 -6.562 1.00 87.94 106 ARG A O 1
ATOM 861 N N . GLN A 1 107 ? -4.053 7.046 -7.743 1.00 90.56 107 GLN A N 1
ATOM 862 C CA . GLN A 1 107 ? -2.753 7.615 -7.412 1.00 90.56 107 GLN A CA 1
ATOM 863 C C . GLN A 1 107 ? -2.960 8.886 -6.604 1.00 90.56 107 GLN A C 1
ATOM 865 O O . GLN A 1 107 ? -3.838 9.687 -6.933 1.00 90.56 107 GLN A O 1
ATOM 870 N N . TYR A 1 108 ? -2.165 9.062 -5.557 1.00 88.38 108 TYR A N 1
ATOM 871 C CA . TYR A 1 108 ? -2.192 10.264 -4.740 1.00 88.38 108 TYR A CA 1
ATOM 872 C C . TYR A 1 108 ? -0.933 11.099 -5.010 1.00 88.38 108 TYR A C 1
ATOM 874 O O . TYR A 1 108 ? 0.169 10.544 -5.026 1.00 88.38 108 TYR A O 1
ATOM 882 N N . PRO A 1 109 ? -1.059 12.420 -5.222 1.00 85.38 109 PRO A N 1
ATOM 883 C CA . PRO A 1 109 ? 0.082 13.320 -5.380 1.00 85.38 109 PRO A CA 1
ATOM 884 C C . PRO A 1 109 ? 0.824 13.545 -4.058 1.00 85.38 109 PRO A C 1
ATOM 886 O O . PRO A 1 109 ? 2.049 13.653 -4.049 1.00 85.38 109 PRO A O 1
ATOM 889 N N . THR A 1 110 ? 0.115 13.548 -2.926 1.00 88.50 110 THR A N 1
ATOM 890 C CA . THR A 1 110 ? 0.690 13.789 -1.595 1.00 88.50 110 THR A CA 1
ATOM 891 C C . THR A 1 110 ? 0.336 12.674 -0.609 1.00 88.50 110 THR A C 1
ATOM 893 O O . THR A 1 110 ? -0.700 12.013 -0.722 1.00 88.50 110 THR A O 1
ATOM 896 N N . LEU A 1 111 ? 1.220 12.453 0.371 1.00 85.00 111 LEU A N 1
ATOM 897 C CA . LEU A 1 111 ? 1.004 11.454 1.419 1.00 85.00 111 LEU A CA 1
ATOM 898 C C . LEU A 1 111 ? -0.181 11.860 2.305 1.00 85.00 111 LEU A C 1
ATOM 900 O O . LEU A 1 111 ? -0.951 11.010 2.739 1.00 85.00 111 LEU A O 1
ATOM 904 N N . GLU A 1 112 ? -0.355 13.162 2.528 1.00 86.31 112 GLU A N 1
ATOM 905 C CA . GLU A 1 112 ? -1.472 13.727 3.282 1.00 86.31 112 GLU A CA 1
ATOM 906 C C . GLU A 1 112 ? -2.823 13.439 2.615 1.00 86.31 112 GLU A C 1
ATOM 908 O O . GLU A 1 112 ? -3.762 13.016 3.293 1.00 86.31 112 GLU A O 1
ATOM 913 N N . GLU A 1 113 ? -2.922 13.575 1.289 1.00 85.31 113 GLU A N 1
ATOM 914 C CA . GLU A 1 113 ? -4.129 13.191 0.550 1.00 85.31 113 GLU A CA 1
ATOM 915 C C . GLU A 1 113 ? -4.400 11.690 0.641 1.00 85.31 113 GLU A C 1
ATOM 917 O O . GLU A 1 113 ? -5.543 11.285 0.881 1.00 85.31 113 GLU A O 1
ATOM 922 N N . ALA A 1 114 ? -3.356 10.863 0.507 1.00 85.31 114 ALA A N 1
ATOM 923 C CA . ALA A 1 114 ? -3.477 9.416 0.655 1.00 85.31 114 ALA A CA 1
ATOM 924 C C . ALA A 1 114 ? -4.019 9.050 2.046 1.00 85.31 114 ALA A C 1
ATOM 926 O O . ALA A 1 114 ? -4.982 8.292 2.158 1.00 85.31 114 ALA A O 1
ATOM 927 N N . ILE A 1 115 ? -3.455 9.628 3.109 1.00 84.19 115 ILE A N 1
ATOM 928 C CA . ILE A 1 115 ? -3.887 9.412 4.495 1.00 84.19 115 ILE A CA 1
ATOM 929 C C . ILE A 1 115 ? -5.329 9.887 4.697 1.00 84.19 115 ILE A C 1
ATOM 931 O O . ILE A 1 115 ? -6.174 9.111 5.147 1.00 84.19 115 ILE A O 1
ATOM 935 N N . THR A 1 116 ? -5.634 11.129 4.325 1.00 83.00 116 THR A N 1
ATOM 936 C CA . THR A 1 116 ? -6.948 11.753 4.534 1.00 83.00 116 THR A CA 1
ATOM 937 C C . THR A 1 116 ? -8.058 10.953 3.864 1.00 83.00 116 THR A C 1
ATOM 939 O O . THR A 1 116 ? -9.103 10.690 4.466 1.00 83.00 116 THR A O 1
ATOM 942 N N . LEU A 1 117 ? -7.838 10.512 2.625 1.00 76.12 117 LEU A N 1
ATOM 943 C CA . LEU A 1 117 ? -8.840 9.755 1.886 1.00 76.12 117 LEU A CA 1
ATOM 944 C C . LEU A 1 117 ? -8.951 8.314 2.389 1.00 76.12 117 LEU A C 1
ATOM 946 O O . LEU A 1 117 ? -10.063 7.804 2.484 1.00 76.12 117 LEU A O 1
ATOM 950 N N . LEU A 1 118 ? -7.855 7.667 2.790 1.00 77.06 118 LEU A N 1
ATOM 951 C CA . LEU A 1 118 ? -7.900 6.308 3.348 1.00 77.06 118 LEU A CA 1
ATOM 952 C C . LEU A 1 118 ? -8.496 6.249 4.766 1.00 77.06 118 LEU A C 1
ATOM 954 O O . LEU A 1 118 ? -9.075 5.228 5.152 1.00 77.06 118 LEU A O 1
ATOM 958 N N . ILE A 1 119 ? -8.415 7.337 5.536 1.00 76.88 119 ILE A N 1
ATOM 959 C CA . ILE A 1 119 ? -9.138 7.488 6.807 1.00 76.88 119 ILE A CA 1
ATOM 960 C C . ILE A 1 119 ? -10.638 7.607 6.541 1.00 76.88 119 ILE A C 1
ATOM 962 O O . ILE A 1 119 ? -11.424 6.833 7.103 1.00 76.88 119 ILE A O 1
ATOM 966 N N . ASN A 1 120 ? -11.009 8.533 5.651 1.00 69.75 120 ASN A N 1
ATOM 967 C CA . ASN A 1 120 ? -12.391 8.936 5.395 1.00 69.75 120 ASN A CA 1
ATOM 968 C C . ASN A 1 120 ? -13.152 8.020 4.430 1.00 69.75 120 ASN A C 1
ATOM 970 O O . ASN A 1 120 ? -14.365 8.175 4.281 1.00 69.75 120 ASN A O 1
ATOM 974 N N . GLN A 1 121 ? -12.488 7.053 3.788 1.00 65.00 121 GLN A N 1
ATOM 975 C CA . GLN A 1 121 ? -13.176 6.084 2.944 1.00 65.00 121 GLN A CA 1
ATOM 976 C C . GLN A 1 121 ? -14.219 5.319 3.777 1.00 65.00 121 GLN A C 1
ATOM 978 O O . GLN A 1 121 ? -13.867 4.706 4.799 1.00 65.00 121 GLN A O 1
ATOM 983 N N . PRO A 1 122 ? -15.505 5.342 3.375 1.00 55.19 122 PRO A N 1
ATOM 984 C CA . PRO A 1 122 ? -16.530 4.582 4.066 1.00 55.19 122 PRO A CA 1
ATOM 985 C C . PRO A 1 122 ? -16.110 3.114 4.048 1.00 55.19 122 PRO A C 1
ATOM 987 O O . PRO A 1 122 ? -15.828 2.561 2.986 1.00 55.19 122 PRO A O 1
ATOM 990 N N . GLN A 1 123 ? -16.031 2.481 5.227 1.00 54.94 123 GLN A N 1
ATOM 991 C CA . GLN A 1 123 ? -15.883 1.027 5.281 1.00 54.94 123 GLN A CA 1
ATOM 992 C C . GLN A 1 123 ? -17.039 0.469 4.464 1.00 54.94 123 GLN A C 1
ATOM 994 O O . GLN A 1 123 ? -18.190 0.785 4.777 1.00 54.94 123 GLN A O 1
ATOM 999 N N . HIS A 1 124 ? -16.740 -0.262 3.387 1.00 47.78 124 HIS A N 1
ATOM 1000 C CA . HIS A 1 124 ? -17.768 -0.913 2.594 1.00 47.78 124 HIS A CA 1
ATOM 1001 C C . HIS A 1 124 ? -18.633 -1.712 3.568 1.00 47.78 124 HIS A C 1
ATOM 1003 O O . HIS A 1 124 ? -18.195 -2.721 4.115 1.00 47.78 124 HIS A O 1
ATOM 1009 N N . ARG A 1 125 ? -19.839 -1.200 3.852 1.00 42.81 125 ARG A N 1
ATOM 1010 C CA . ARG A 1 125 ? -20.851 -1.941 4.592 1.00 42.81 125 ARG A CA 1
ATOM 1011 C C . ARG A 1 125 ? -21.087 -3.185 3.758 1.00 42.81 125 ARG A C 1
ATOM 1013 O O . ARG A 1 125 ? -21.555 -3.059 2.624 1.00 42.81 125 ARG A O 1
ATOM 1020 N N . GLU A 1 126 ? -20.712 -4.342 4.297 1.00 41.94 126 GLU A N 1
ATOM 1021 C CA . GLU A 1 126 ? -21.167 -5.633 3.800 1.00 41.94 126 GLU A CA 1
ATOM 1022 C C . GLU A 1 126 ? -22.668 -5.487 3.534 1.00 41.94 126 GLU A C 1
ATOM 1024 O O . GLU A 1 126 ? -23.447 -5.162 4.438 1.00 41.94 126 GLU A O 1
ATOM 1029 N N . ARG A 1 127 ? -23.062 -5.578 2.258 1.00 40.69 127 ARG A N 1
ATOM 1030 C CA . ARG A 1 127 ? -24.479 -5.671 1.924 1.00 40.69 127 ARG A CA 1
ATOM 1031 C C . ARG A 1 127 ? -24.937 -6.994 2.529 1.00 40.69 127 ARG A C 1
ATOM 1033 O O . ARG A 1 127 ? -24.413 -8.038 2.152 1.00 40.69 127 ARG A O 1
ATOM 1040 N N . ARG A 1 128 ? -25.814 -6.870 3.526 1.00 42.56 128 ARG A N 1
ATOM 1041 C CA . ARG A 1 128 ? -26.619 -7.951 4.099 1.00 42.56 128 ARG A CA 1
ATOM 1042 C C . ARG A 1 128 ? -27.281 -8.779 3.007 1.00 42.56 128 ARG A C 1
ATOM 1044 O O . ARG A 1 128 ? -27.632 -8.169 1.970 1.00 42.56 128 ARG A O 1
#

Foldseek 3Di:
DPLPFEAEEEEEAPVCVVVSVVLCVVLVVLVGDYDYYDHALVVVLVSCCCQVVVVRHHYQAYEYQPQVSQDCPDPSVVSVVCCCVVVVHAYEYPPDDPCHDPSHPYHDNDSVVVSVCSVPPPPPPPDD